Protein AF-A0A389LXG0-F1 (afdb_monomer)

Secondary structure (DSSP, 8-state):
-HHHHHHHHHSGGGHHHHHHHHHHHHHHHSTTTEEEEEGGGGT----HHHHHHHHHHHHHHHHHHHHHHHHHHHHHHHHHTSTTHHHHHHHHHHHHHHHH-SSSEEEEEHHHHHHHHHHHHHHHHTT--

Sequence (129 aa):
MYLFGLLLTITVVASPVGLGLMQLGKFLFWPFGNSMTSKDAVNIEQNPAWKVYSTIVMILYFPFGLIYLIVAIAQIIALCFTLVGIPIAMVLAKSLSTYLNPVNKICVSSDVVDEINRRKAQAYLEGNA

pLDDT: mean 78.62, std 8.65, range [54.56, 89.06]

Nearest PDB structures (foldseek):
  8tt3-assembly1_H  TM=5.950E-01  e=9.742E+00  Caldimonas thermodepolymerans

Solvent-accessible surface area (backbone atoms only — not comparable to full-atom values): 6978 Å² total; per-residue (Å²): 102,65,73,58,19,52,55,29,39,69,41,69,88,39,26,51,53,13,54,16,46,42,33,51,42,55,29,69,76,39,61,86,60,30,39,79,42,51,44,80,78,68,71,63,89,67,58,68,70,56,53,53,52,38,51,56,50,46,63,69,41,39,70,60,25,52,56,52,45,55,55,50,50,55,48,36,60,61,28,57,78,34,88,80,25,44,68,54,26,53,52,50,58,67,47,49,66,40,55,67,43,29,65,57,44,40,60,42,48,41,70,60,53,52,52,49,49,51,51,53,51,49,35,53,76,69,68,70,116

Structure (mmCIF, N/CA/C/O backbone):
data_AF-A0A389LXG0-F1
#
_entry.id   AF-A0A389LXG0-F1
#
loop_
_atom_site.group_PDB
_atom_site.id
_atom_site.type_symbol
_atom_site.label_atom_id
_atom_site.label_alt_id
_atom_site.label_comp_id
_atom_site.label_asym_id
_atom_site.label_entity_id
_atom_site.label_seq_id
_atom_site.pdbx_PDB_ins_code
_atom_site.Cartn_x
_atom_site.Cartn_y
_atom_site.Cartn_z
_atom_site.occupancy
_atom_site.B_iso_or_equiv
_atom_site.auth_seq_id
_atom_site.auth_comp_id
_atom_site.auth_asym_id
_atom_site.auth_atom_id
_atom_site.pdbx_PDB_model_num
ATOM 1 N N . MET A 1 1 ? -10.273 8.313 -7.521 1.00 55.88 1 MET A N 1
ATOM 2 C CA . MET A 1 1 ? -9.267 7.234 -7.672 1.00 55.88 1 MET A CA 1
ATOM 3 C C . MET A 1 1 ? -9.300 6.539 -9.033 1.00 55.88 1 MET A C 1
ATOM 5 O O . M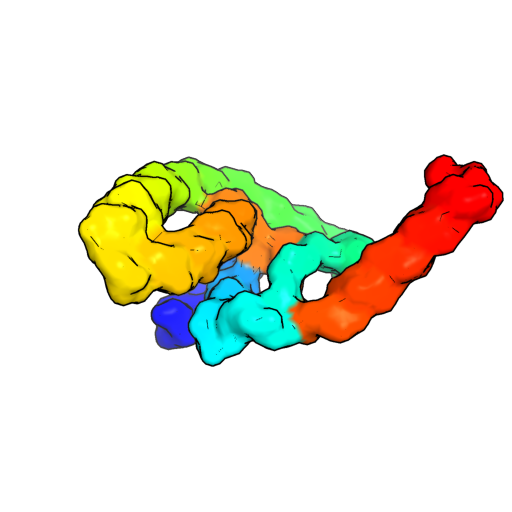ET A 1 1 ? -8.283 6.587 -9.703 1.00 55.88 1 MET A O 1
ATOM 9 N N . TYR A 1 2 ? -10.404 5.916 -9.474 1.00 54.56 2 TYR A N 1
ATOM 10 C CA . TYR A 1 2 ? -10.405 5.084 -10.698 1.00 54.56 2 TYR A CA 1
ATOM 11 C C . TYR A 1 2 ? -10.077 5.836 -11.999 1.00 54.56 2 TYR A C 1
ATOM 13 O O . TYR A 1 2 ? -9.249 5.358 -12.764 1.00 54.56 2 TYR A O 1
ATOM 21 N N . LEU A 1 3 ? -10.644 7.030 -12.221 1.00 60.75 3 LEU A N 1
ATOM 22 C CA . LEU A 1 3 ? -10.324 7.849 -13.403 1.00 60.75 3 LEU A CA 1
ATOM 23 C C . LEU A 1 3 ? -8.842 8.258 -13.447 1.00 60.75 3 LEU A C 1
ATOM 25 O O . LEU A 1 3 ? -8.217 8.232 -14.498 1.00 60.75 3 LEU A O 1
ATOM 29 N N . PHE A 1 4 ? -8.277 8.603 -12.287 1.00 60.22 4 PHE A N 1
ATOM 30 C CA . PHE A 1 4 ? -6.881 9.029 -12.157 1.00 60.22 4 PHE A CA 1
ATOM 31 C C . PHE A 1 4 ? -5.909 7.846 -12.293 1.00 60.22 4 PHE A C 1
ATOM 33 O O . PHE A 1 4 ? -4.864 7.974 -12.919 1.00 60.22 4 PHE A O 1
ATOM 40 N N . GLY A 1 5 ? -6.281 6.675 -11.760 1.00 58.88 5 GLY A N 1
ATOM 41 C CA . GLY A 1 5 ? -5.553 5.420 -11.957 1.00 58.88 5 GLY A CA 1
ATOM 42 C C . GLY A 1 5 ? -5.554 4.984 -13.421 1.00 58.88 5 GLY A C 1
ATOM 43 O O . GLY A 1 5 ? -4.496 4.674 -13.948 1.00 58.88 5 GLY A O 1
ATOM 44 N N . LEU A 1 6 ? -6.703 5.064 -14.103 1.00 62.81 6 LEU A N 1
ATOM 45 C CA . LEU A 1 6 ? -6.816 4.795 -15.539 1.00 62.81 6 LEU A CA 1
ATOM 46 C C . LEU A 1 6 ? -5.951 5.762 -16.365 1.00 62.81 6 LEU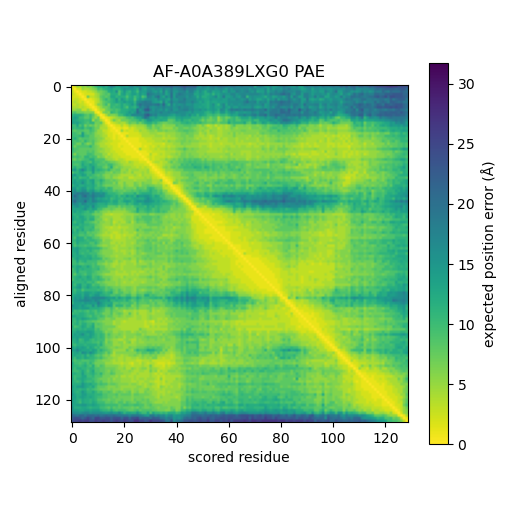 A C 1
ATOM 48 O O . LEU A 1 6 ? -5.229 5.332 -17.259 1.00 62.81 6 LEU A O 1
ATOM 52 N N . LEU A 1 7 ? -5.977 7.057 -16.036 1.00 62.72 7 LEU A N 1
ATOM 53 C CA . LEU A 1 7 ? -5.188 8.087 -16.718 1.00 62.72 7 LEU A CA 1
ATOM 54 C C . LEU A 1 7 ? -3.672 7.881 -16.533 1.00 62.72 7 LEU A C 1
ATOM 56 O O . LEU A 1 7 ? -2.910 8.026 -17.490 1.00 62.72 7 LEU A O 1
ATOM 60 N N . LEU A 1 8 ? -3.240 7.463 -15.337 1.00 59.78 8 LEU A N 1
ATOM 61 C CA . LEU A 1 8 ? -1.852 7.071 -15.059 1.00 59.78 8 LEU A CA 1
ATOM 62 C C . LEU A 1 8 ? -1.459 5.736 -15.705 1.00 59.78 8 LEU A C 1
ATOM 64 O O . LEU A 1 8 ? -0.300 5.553 -16.051 1.00 59.78 8 LEU A O 1
ATOM 68 N N . THR A 1 9 ? -2.393 4.802 -15.894 1.00 58.62 9 THR A N 1
ATOM 69 C CA . THR A 1 9 ? -2.137 3.563 -16.646 1.00 58.62 9 THR A CA 1
ATOM 70 C C . THR A 1 9 ? -2.012 3.825 -18.149 1.00 58.62 9 THR A C 1
ATOM 72 O O . THR A 1 9 ? -1.224 3.167 -18.819 1.00 58.62 9 THR A O 1
ATOM 75 N N . ILE A 1 10 ? -2.723 4.819 -18.686 1.00 59.25 10 ILE A N 1
ATOM 76 C CA . ILE A 1 10 ? -2.586 5.238 -20.091 1.00 59.25 10 ILE A CA 1
ATOM 77 C C . ILE A 1 10 ? -1.226 5.907 -20.340 1.00 59.25 10 ILE A C 1
ATOM 79 O O . ILE A 1 10 ? -0.626 5.725 -21.400 1.00 59.25 10 ILE A O 1
ATOM 83 N N . THR A 1 11 ? -0.689 6.638 -19.360 1.00 63.59 11 THR A N 1
ATOM 84 C CA . THR A 1 11 ? 0.706 7.088 -19.406 1.00 63.59 11 THR A CA 1
ATOM 85 C C . THR A 1 11 ? 1.601 5.899 -19.078 1.00 63.59 11 THR A C 1
ATOM 87 O O . THR A 1 11 ? 1.882 5.630 -17.918 1.00 63.59 11 THR A O 1
ATOM 90 N N . VAL A 1 12 ? 2.054 5.169 -20.105 1.00 65.12 12 VAL A N 1
ATOM 91 C CA . VAL A 1 12 ? 2.880 3.943 -20.000 1.00 65.12 12 VAL A CA 1
ATOM 92 C C . VAL A 1 12 ? 3.922 4.024 -18.874 1.00 65.12 12 VAL A C 1
ATOM 94 O O . VAL A 1 12 ? 4.049 3.080 -18.106 1.00 65.12 12 VAL A O 1
ATOM 97 N N . VAL A 1 13 ? 4.559 5.187 -18.690 1.00 66.31 13 VAL A N 1
ATOM 98 C CA . VAL A 1 13 ? 5.562 5.487 -17.651 1.00 66.31 13 VAL A CA 1
ATOM 99 C C . VAL A 1 13 ? 5.070 5.301 -16.199 1.00 66.31 13 VAL A C 1
ATOM 101 O O . VAL A 1 13 ? 5.854 4.892 -15.346 1.00 66.31 13 VAL A O 1
ATOM 104 N N . ALA A 1 14 ? 3.798 5.576 -15.898 1.00 66.25 14 ALA A N 1
ATOM 105 C CA . ALA A 1 14 ? 3.221 5.506 -14.550 1.00 66.25 14 ALA A CA 1
ATOM 106 C C . ALA A 1 14 ? 2.325 4.273 -14.322 1.00 66.25 14 ALA A C 1
ATOM 108 O O . ALA A 1 14 ? 1.757 4.103 -13.239 1.00 66.25 14 ALA A O 1
ATOM 109 N N . SER A 1 15 ? 2.254 3.369 -15.303 1.00 74.06 15 SER A N 1
ATOM 110 C CA . SER A 1 15 ? 1.466 2.132 -15.249 1.00 74.06 15 SER A CA 1
ATOM 111 C C . SER A 1 15 ? 1.606 1.309 -13.957 1.00 74.06 15 SER A C 1
ATOM 113 O O . SER A 1 15 ? 0.570 0.926 -13.405 1.00 74.06 15 SER A O 1
ATOM 115 N N . PRO A 1 16 ? 2.812 1.045 -13.405 1.00 76.88 16 PRO A N 1
ATOM 116 C CA . PRO A 1 16 ? 2.936 0.223 -12.199 1.00 76.88 16 PRO A CA 1
ATOM 117 C C . PRO A 1 16 ? 2.355 0.909 -10.953 1.00 76.88 16 PRO A C 1
ATOM 119 O O . PRO A 1 16 ? 1.784 0.236 -10.093 1.00 76.88 16 PRO A O 1
ATOM 122 N N . VAL A 1 17 ? 2.432 2.242 -10.875 1.00 77.62 17 VAL A N 1
ATOM 123 C CA . VAL A 1 17 ? 1.811 3.032 -9.799 1.00 77.62 17 VAL A CA 1
ATOM 124 C C . VAL A 1 17 ? 0.295 3.093 -9.992 1.00 77.62 17 VAL A C 1
ATOM 126 O O . VAL A 1 17 ? -0.449 2.894 -9.032 1.00 77.62 17 VAL A O 1
ATOM 129 N N . GLY A 1 18 ? -0.172 3.277 -11.231 1.00 76.44 18 GLY A N 1
ATOM 130 C CA . GLY A 1 18 ? -1.595 3.256 -11.581 1.00 76.44 18 GLY A CA 1
ATOM 131 C C . GLY A 1 18 ? -2.280 1.950 -11.171 1.00 76.44 18 GLY A C 1
ATOM 132 O O . GLY A 1 18 ? -3.303 1.981 -10.488 1.00 76.44 18 GLY A O 1
ATOM 133 N N . LEU A 1 19 ? -1.670 0.799 -11.474 1.00 78.06 19 LEU A N 1
ATOM 134 C CA . LEU A 1 19 ? -2.188 -0.517 -11.076 1.00 78.06 19 LEU A CA 1
ATOM 135 C C . LEU A 1 19 ? -2.267 -0.685 -9.549 1.00 78.06 19 LEU A C 1
ATOM 137 O O . LEU A 1 19 ? -3.248 -1.232 -9.040 1.00 78.06 19 LEU A O 1
ATOM 141 N N . GLY A 1 20 ? -1.274 -0.180 -8.813 1.00 79.50 20 GLY A N 1
ATOM 142 C CA . GLY A 1 20 ? -1.293 -0.156 -7.348 1.00 79.50 20 GLY A CA 1
ATOM 143 C C . GLY A 1 20 ? -2.435 0.696 -6.785 1.00 79.50 20 GLY A C 1
ATOM 144 O O . GLY A 1 20 ? -3.176 0.262 -5.902 1.00 79.50 20 GLY A O 1
ATOM 145 N N . LEU A 1 21 ? -2.650 1.885 -7.355 1.00 79.56 21 LEU A N 1
ATOM 146 C CA . LEU A 1 21 ? -3.748 2.780 -6.975 1.00 79.56 21 LEU A CA 1
ATOM 147 C C . LEU A 1 21 ? -5.130 2.205 -7.319 1.00 79.56 21 LEU A C 1
ATOM 149 O O . LEU A 1 21 ? -6.087 2.427 -6.577 1.00 79.56 21 LEU A O 1
ATOM 153 N N . MET A 1 22 ? -5.257 1.439 -8.405 1.00 80.19 22 MET A N 1
ATOM 154 C CA . MET A 1 22 ? -6.503 0.736 -8.736 1.00 80.19 22 MET A CA 1
ATOM 155 C C . MET A 1 22 ? -6.827 -0.347 -7.703 1.00 80.19 22 MET A C 1
ATOM 157 O O . MET A 1 22 ? -7.978 -0.485 -7.290 1.00 80.19 22 MET A O 1
ATOM 161 N N . GLN A 1 23 ? -5.822 -1.085 -7.229 1.00 82.00 23 GLN A N 1
ATOM 162 C CA . GLN A 1 23 ? -6.008 -2.077 -6.169 1.00 82.00 23 GLN A CA 1
ATOM 163 C C . GLN A 1 23 ? -6.353 -1.421 -4.834 1.00 82.00 23 GLN A C 1
ATOM 165 O O . GLN A 1 23 ? -7.223 -1.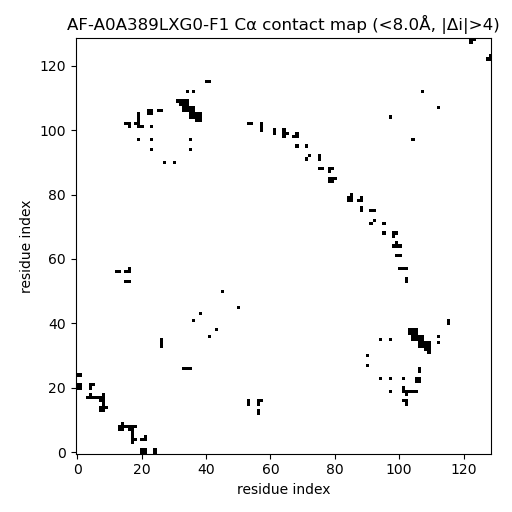917 -4.117 1.00 82.00 23 GLN A O 1
ATOM 170 N N . LEU A 1 24 ? -5.741 -0.275 -4.531 1.00 81.75 24 LEU A N 1
ATOM 171 C CA . LEU A 1 24 ? -6.140 0.556 -3.400 1.00 81.75 24 LEU A CA 1
ATOM 172 C C . LEU A 1 24 ? -7.598 1.019 -3.533 1.00 81.75 24 LEU A C 1
ATOM 174 O O . LEU A 1 24 ? -8.350 0.962 -2.565 1.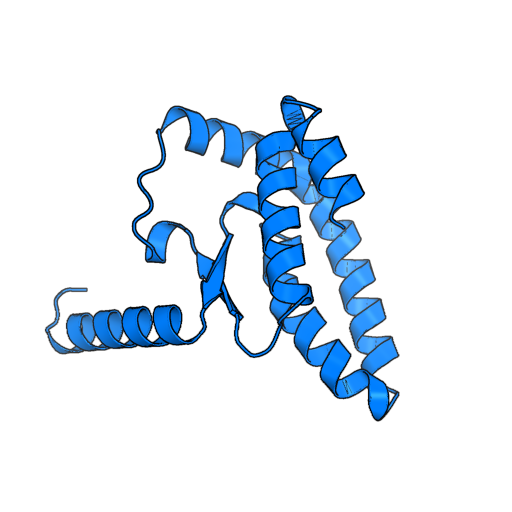00 81.75 24 LEU A O 1
ATOM 178 N N . GLY A 1 25 ? -8.029 1.392 -4.740 1.00 81.81 25 GLY A N 1
ATOM 179 C CA . GLY A 1 25 ? -9.429 1.687 -5.039 1.00 81.81 25 GLY A CA 1
ATOM 180 C C . GLY A 1 25 ? -10.357 0.512 -4.719 1.00 81.81 25 GLY A C 1
ATOM 181 O O . GLY A 1 25 ? -11.364 0.709 -4.046 1.00 81.81 25 GLY A O 1
ATOM 182 N N . LYS A 1 26 ? -10.001 -0.715 -5.126 1.00 81.94 26 LYS A N 1
ATOM 183 C CA . LYS A 1 26 ? -10.769 -1.933 -4.791 1.00 81.94 26 LYS A CA 1
ATOM 184 C C . LYS A 1 26 ? -10.862 -2.175 -3.283 1.00 81.94 26 LYS A C 1
ATOM 186 O O . LYS A 1 26 ? -11.918 -2.568 -2.801 1.00 81.94 26 LYS A O 1
ATOM 191 N N . PHE A 1 27 ? -9.779 -1.927 -2.547 1.00 84.50 27 PHE A N 1
ATOM 192 C CA . PHE A 1 27 ? -9.795 -1.999 -1.085 1.00 84.50 27 PHE A CA 1
ATOM 193 C C . PHE A 1 27 ? -10.745 -0.952 -0.489 1.00 84.50 27 PHE A C 1
ATOM 195 O O . PHE A 1 27 ? -11.548 -1.279 0.374 1.00 84.50 27 PHE A O 1
ATOM 202 N N . LEU A 1 28 ? -10.724 0.284 -0.994 1.00 82.56 28 LEU A N 1
ATOM 203 C CA . LEU A 1 28 ? -11.578 1.358 -0.485 1.00 82.56 28 LEU A CA 1
ATOM 204 C C . LEU A 1 28 ? -13.073 1.139 -0.781 1.00 82.56 28 LEU A C 1
A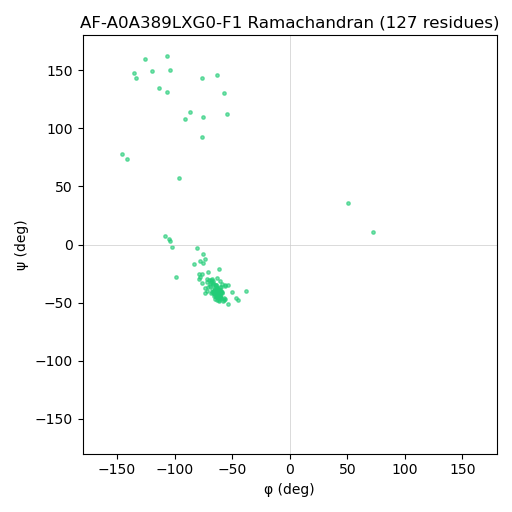TOM 206 O O . LEU A 1 28 ? -13.911 1.553 0.014 1.00 82.56 28 LEU A O 1
ATOM 210 N N . PHE A 1 29 ? -13.410 0.467 -1.889 1.00 83.19 29 PHE A N 1
ATOM 211 C CA . PHE A 1 29 ? -14.788 0.067 -2.206 1.00 83.19 29 PHE A CA 1
ATOM 212 C C . PHE A 1 29 ? -15.344 -0.984 -1.243 1.00 83.19 29 PHE A C 1
ATOM 214 O O . PHE A 1 29 ? -16.549 -1.013 -1.008 1.00 83.19 29 PHE A O 1
ATOM 221 N N . TRP A 1 30 ? -14.486 -1.851 -0.703 1.00 85.12 30 TRP A N 1
ATOM 222 C CA . TRP A 1 30 ? -14.898 -2.901 0.221 1.00 85.12 30 TRP A CA 1
ATOM 223 C C . TRP A 1 30 ? -13.808 -3.162 1.274 1.00 85.12 30 TRP A C 1
ATOM 225 O O . TRP A 1 30 ? -13.055 -4.135 1.169 1.00 85.12 30 TRP A O 1
ATOM 235 N N . PRO A 1 31 ? -13.697 -2.295 2.296 1.00 78.94 31 PRO A N 1
ATOM 236 C CA . PRO A 1 31 ? -12.541 -2.274 3.194 1.00 78.94 31 PRO A CA 1
ATOM 237 C C . PRO A 1 31 ? -12.547 -3.371 4.265 1.00 78.94 31 PRO A C 1
ATOM 239 O O . PRO A 1 31 ? -11.524 -3.605 4.907 1.00 78.94 31 PRO A O 1
ATOM 242 N N . PHE A 1 32 ? -13.689 -4.032 4.481 1.00 78.62 32 PHE A N 1
ATOM 243 C CA . PHE A 1 32 ? -13.848 -5.046 5.529 1.00 78.62 32 PHE A CA 1
ATOM 244 C C . PHE A 1 32 ? -13.710 -6.487 5.027 1.00 78.62 32 PHE A C 1
ATOM 246 O O . PHE A 1 32 ? -13.287 -7.340 5.792 1.00 78.62 32 PHE A O 1
ATOM 253 N N . GLY A 1 33 ? -14.020 -6.761 3.757 1.00 79.19 33 GLY A N 1
ATOM 254 C CA . GLY A 1 33 ? -13.847 -8.097 3.155 1.00 79.19 33 GLY A CA 1
ATOM 255 C C . GLY A 1 33 ? -12.616 -8.240 2.259 1.00 79.19 33 GLY A C 1
ATOM 256 O O . GLY A 1 33 ? -12.371 -9.317 1.723 1.00 79.19 33 GLY A O 1
ATOM 257 N N . ASN A 1 34 ? -11.845 -7.166 2.074 1.00 82.69 34 ASN A N 1
ATOM 258 C CA . ASN A 1 34 ? -10.577 -7.207 1.355 1.00 82.69 34 ASN A CA 1
ATOM 259 C C . ASN A 1 34 ? -9.432 -6.765 2.260 1.00 82.69 34 ASN A C 1
ATOM 261 O O . ASN A 1 34 ? -9.594 -5.904 3.121 1.00 82.69 34 ASN A O 1
ATOM 265 N N . SER A 1 35 ? -8.250 -7.318 2.018 1.00 80.75 35 SER A N 1
ATOM 266 C CA . SER A 1 35 ? -7.021 -6.981 2.720 1.00 80.75 35 SER A CA 1
ATOM 267 C C . SER A 1 35 ? -5.870 -6.811 1.729 1.00 80.75 35 SER A C 1
ATOM 269 O O . SER A 1 35 ? -5.822 -7.439 0.668 1.00 80.75 35 SER A O 1
ATOM 271 N N . MET A 1 36 ? -4.945 -5.912 2.061 1.00 79.31 36 MET A N 1
ATOM 272 C CA . MET A 1 36 ? -3.770 -5.625 1.244 1.00 79.31 36 MET A CA 1
ATOM 273 C C . MET A 1 36 ? -2.608 -6.522 1.655 1.00 79.31 36 MET A C 1
ATOM 275 O O . MET A 1 36 ? -1.985 -6.314 2.696 1.00 79.31 36 MET A O 1
ATOM 279 N N . THR A 1 37 ? -2.273 -7.491 0.808 1.00 77.00 37 THR A N 1
ATOM 280 C CA . THR A 1 37 ? -1.134 -8.393 1.010 1.00 77.00 37 THR A CA 1
ATOM 281 C C . THR A 1 37 ? 0.018 -8.060 0.062 1.00 77.00 37 THR A C 1
ATOM 283 O O . THR A 1 37 ? -0.146 -7.332 -0.917 1.00 77.00 37 THR A O 1
ATOM 286 N N . SER A 1 38 ? 1.221 -8.543 0.367 1.00 76.19 38 SER A N 1
ATOM 287 C CA . SER A 1 38 ? 2.379 -8.389 -0.522 1.00 76.19 38 SER A CA 1
ATOM 288 C C . SER A 1 38 ? 2.280 -9.361 -1.698 1.00 76.19 38 SER A C 1
ATOM 290 O O . SER A 1 38 ? 1.865 -10.504 -1.517 1.00 76.19 38 SER A O 1
ATOM 292 N N . LYS A 1 39 ? 2.705 -8.935 -2.892 1.00 73.56 39 LYS A N 1
ATOM 293 C CA . LYS A 1 39 ? 2.688 -9.776 -4.107 1.00 73.56 39 LYS A CA 1
ATOM 294 C C . LYS A 1 39 ? 3.463 -11.085 -3.944 1.00 73.56 39 LYS A C 1
ATOM 296 O O . LYS A 1 39 ? 2.997 -12.121 -4.409 1.00 73.56 39 LYS A O 1
ATOM 301 N N . ASP A 1 40 ? 4.566 -11.049 -3.199 1.00 68.25 40 ASP A N 1
ATOM 302 C CA . ASP A 1 40 ? 5.380 -12.232 -2.896 1.00 68.25 40 ASP A CA 1
ATOM 303 C C . ASP A 1 40 ? 4.616 -13.284 -2.075 1.00 68.25 40 ASP A C 1
ATOM 305 O O . ASP A 1 40 ? 4.854 -14.478 -2.210 1.00 68.25 40 ASP A O 1
ATOM 309 N N . ALA A 1 41 ? 3.646 -12.865 -1.253 1.00 61.84 41 ALA A N 1
ATOM 310 C CA . ALA A 1 41 ? 2.852 -13.783 -0.436 1.00 61.84 41 ALA A CA 1
ATOM 311 C C . ALA A 1 41 ? 1.798 -14.558 -1.246 1.00 61.84 41 ALA A C 1
ATOM 313 O O . ALA A 1 41 ? 1.267 -15.546 -0.749 1.00 61.84 41 ALA A O 1
ATOM 314 N N . VAL A 1 42 ? 1.489 -14.109 -2.467 1.00 62.09 42 VAL A N 1
ATOM 315 C CA . VAL A 1 42 ? 0.453 -14.694 -3.338 1.00 62.09 42 VAL A CA 1
ATOM 316 C C . VAL A 1 42 ? 1.071 -15.439 -4.526 1.00 62.09 42 VAL A C 1
ATOM 318 O O . VAL A 1 42 ? 0.350 -15.908 -5.396 1.00 62.09 42 VAL A O 1
ATOM 321 N N . ASN A 1 43 ? 2.401 -15.602 -4.546 1.00 62.69 43 ASN A N 1
ATOM 322 C CA . ASN A 1 43 ? 3.123 -16.380 -5.561 1.00 62.69 43 ASN A 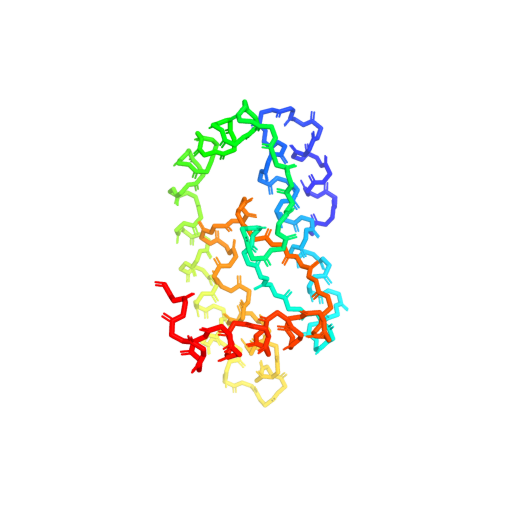CA 1
ATOM 323 C C . ASN A 1 43 ? 2.743 -15.991 -7.006 1.00 62.69 43 ASN A C 1
ATOM 325 O O . ASN A 1 43 ? 2.635 -16.830 -7.895 1.00 62.69 43 ASN A O 1
ATOM 329 N N . ILE A 1 44 ? 2.484 -14.700 -7.240 1.00 66.19 44 ILE A N 1
ATOM 330 C CA . ILE A 1 44 ? 2.203 -14.215 -8.590 1.00 66.19 44 ILE A CA 1
ATOM 331 C C . ILE A 1 44 ? 3.535 -14.161 -9.332 1.00 66.19 44 ILE A C 1
ATOM 333 O O . ILE A 1 44 ? 4.368 -13.304 -9.028 1.00 66.19 44 ILE A O 1
ATOM 337 N N . GLU A 1 45 ? 3.725 -15.058 -10.302 1.00 61.38 45 GLU A N 1
ATOM 338 C CA . GLU A 1 45 ? 4.858 -15.018 -11.226 1.00 61.38 45 GLU A CA 1
ATOM 339 C C . GLU A 1 45 ? 4.913 -13.648 -11.905 1.00 61.38 45 GLU A C 1
ATOM 341 O O . GLU A 1 45 ? 4.039 -13.258 -12.683 1.00 61.38 45 GLU A O 1
ATOM 346 N N . GLN A 1 46 ? 5.948 -12.881 -11.575 1.00 64.38 46 GLN A N 1
ATOM 347 C CA . GLN A 1 46 ? 6.240 -11.625 -12.240 1.00 64.38 46 GLN A CA 1
ATOM 348 C C . GLN A 1 46 ? 7.443 -11.807 -13.139 1.00 64.38 46 GLN A C 1
ATOM 350 O O . GLN A 1 46 ? 8.492 -12.278 -12.702 1.00 64.38 46 GLN A O 1
ATOM 355 N N . ASN A 1 47 ? 7.311 -11.350 -14.382 1.00 78.44 47 ASN A N 1
ATOM 356 C CA . ASN A 1 47 ? 8.450 -11.259 -15.277 1.00 78.44 47 ASN A CA 1
ATOM 357 C C . ASN A 1 47 ? 9.534 -10.366 -14.627 1.00 78.44 47 ASN A C 1
ATOM 359 O O . ASN A 1 47 ? 9.212 -9.257 -14.177 1.00 78.44 47 ASN A O 1
ATOM 363 N N . PRO A 1 48 ? 10.807 -10.800 -14.575 1.00 77.56 48 PRO A N 1
ATOM 364 C CA . PRO A 1 48 ? 11.894 -10.025 -13.976 1.00 77.56 48 PRO A CA 1
ATOM 365 C C . PRO A 1 48 ? 12.014 -8.607 -14.554 1.00 77.56 48 PRO A C 1
ATOM 367 O O . PRO A 1 48 ? 12.269 -7.665 -13.803 1.00 77.56 48 PRO A O 1
ATOM 370 N N . ALA A 1 49 ? 11.739 -8.421 -15.851 1.00 80.31 49 ALA A N 1
ATOM 371 C CA . ALA A 1 49 ? 11.747 -7.101 -16.485 1.00 80.31 49 ALA A CA 1
ATOM 372 C C . ALA A 1 49 ? 10.681 -6.163 -15.891 1.00 80.31 49 ALA A C 1
ATOM 374 O O . ALA A 1 49 ? 10.946 -4.989 -15.628 1.00 80.31 49 ALA A O 1
ATOM 375 N N . TRP A 1 50 ? 9.489 -6.695 -15.606 1.00 78.75 50 TRP A N 1
ATOM 376 C CA . TRP A 1 50 ? 8.402 -5.937 -14.987 1.00 78.75 50 TRP A CA 1
ATOM 377 C C . TRP A 1 50 ? 8.712 -5.571 -13.534 1.00 78.75 50 TRP A C 1
ATOM 379 O O . TRP A 1 50 ? 8.368 -4.474 -13.092 1.00 78.75 50 TRP A O 1
ATOM 389 N N . LYS A 1 51 ? 9.395 -6.459 -12.798 1.00 79.25 51 LYS A N 1
ATOM 390 C CA . LYS A 1 51 ? 9.818 -6.216 -11.411 1.00 79.25 51 LYS A CA 1
ATOM 391 C C . LYS A 1 51 ? 10.836 -5.078 -11.331 1.00 79.25 51 LYS A C 1
ATOM 393 O O . LYS A 1 51 ? 10.666 -4.169 -10.523 1.00 79.25 51 LYS A O 1
ATOM 398 N N . VAL A 1 52 ? 11.852 -5.081 -12.196 1.00 82.19 52 VAL A N 1
ATOM 399 C CA . VAL A 1 52 ? 12.860 -4.006 -12.254 1.00 82.19 52 VAL A CA 1
ATOM 400 C C . VAL A 1 52 ? 12.214 -2.677 -12.637 1.00 82.19 52 VAL A C 1
ATOM 402 O O . VAL A 1 52 ? 12.407 -1.677 -11.946 1.00 82.19 52 VAL A O 1
ATOM 405 N N . TYR A 1 53 ? 11.380 -2.678 -13.678 1.00 81.81 53 TYR A N 1
ATOM 406 C CA . TYR A 1 53 ? 10.644 -1.494 -14.114 1.00 81.81 53 TYR A CA 1
ATOM 407 C C . TYR A 1 53 ? 9.765 -0.908 -12.995 1.00 81.81 53 TYR A C 1
ATOM 409 O O . TYR A 1 53 ? 9.828 0.282 -12.690 1.00 81.81 53 TYR A O 1
ATOM 417 N N . SER A 1 54 ? 9.009 -1.769 -12.316 1.00 80.06 54 SER A N 1
ATOM 418 C CA . SER A 1 54 ? 8.163 -1.423 -11.172 1.00 80.06 54 SER A CA 1
ATOM 419 C C . SER A 1 54 ? 8.955 -0.795 -10.016 1.00 80.06 54 SER A C 1
ATOM 421 O O . SER A 1 54 ? 8.517 0.202 -9.441 1.00 80.06 54 SER A O 1
ATOM 423 N N . THR A 1 55 ? 10.138 -1.329 -9.701 1.00 82.12 55 THR A N 1
ATOM 424 C CA . THR A 1 55 ? 11.019 -0.792 -8.653 1.00 82.12 55 THR A CA 1
ATOM 425 C C . THR A 1 55 ? 11.571 0.588 -9.009 1.00 82.12 55 THR A C 1
ATOM 427 O O . THR A 1 55 ? 11.591 1.472 -8.155 1.00 82.12 55 THR A O 1
ATOM 430 N N . ILE A 1 56 ? 11.968 0.810 -10.265 1.00 84.62 56 ILE A N 1
ATOM 431 C CA . ILE A 1 56 ? 12.481 2.113 -10.720 1.00 84.62 56 ILE A CA 1
ATOM 432 C C . ILE A 1 56 ? 11.403 3.193 -10.569 1.00 84.62 56 ILE A C 1
ATOM 434 O O . ILE A 1 56 ? 11.657 4.251 -9.992 1.00 84.62 56 ILE A O 1
ATOM 438 N N . VAL A 1 57 ? 10.179 2.912 -11.026 1.00 83.06 57 VAL A N 1
ATOM 439 C CA . VAL A 1 57 ? 9.065 3.864 -10.904 1.00 83.06 57 VAL A CA 1
ATOM 440 C C . VAL A 1 57 ? 8.680 4.080 -9.434 1.00 83.06 57 VAL A C 1
ATOM 442 O O . VAL A 1 57 ? 8.347 5.198 -9.048 1.00 83.06 57 VAL A O 1
ATOM 445 N N . MET A 1 58 ? 8.773 3.051 -8.583 1.00 84.19 58 MET A N 1
ATOM 446 C CA . MET A 1 58 ? 8.542 3.190 -7.141 1.00 84.19 58 MET A CA 1
ATOM 447 C C . MET A 1 58 ? 9.544 4.147 -6.483 1.00 84.19 58 MET A C 1
ATOM 449 O O . MET A 1 58 ? 9.132 5.003 -5.703 1.00 84.19 58 MET A O 1
ATOM 453 N N . ILE A 1 59 ? 10.837 4.025 -6.798 1.00 85.06 59 ILE A N 1
ATOM 454 C CA . ILE A 1 59 ? 11.878 4.924 -6.272 1.00 85.06 59 ILE A CA 1
ATOM 455 C C . ILE A 1 59 ? 11.598 6.366 -6.702 1.00 85.06 59 ILE A C 1
ATOM 457 O O . ILE A 1 59 ? 11.673 7.278 -5.882 1.00 85.06 59 ILE A O 1
ATOM 461 N N . LEU A 1 60 ? 11.202 6.565 -7.961 1.00 84.50 60 LEU A N 1
ATOM 462 C CA . LEU A 1 60 ? 10.830 7.881 -8.477 1.00 84.50 60 LEU A CA 1
ATOM 463 C C . LEU A 1 60 ? 9.585 8.460 -7.775 1.00 84.50 60 LEU A C 1
ATOM 465 O O . LEU A 1 60 ? 9.499 9.667 -7.561 1.00 84.50 60 LEU A O 1
ATOM 469 N N . TYR A 1 61 ? 8.628 7.608 -7.398 1.00 82.25 61 TYR A N 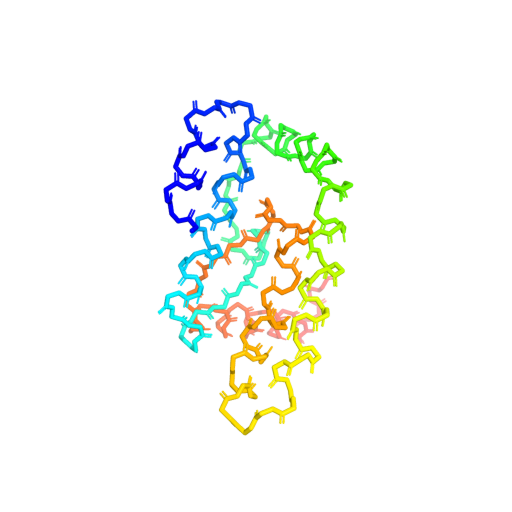1
ATOM 470 C CA . TYR A 1 61 ? 7.394 8.003 -6.712 1.00 82.25 61 TYR A CA 1
ATOM 471 C C . TYR A 1 61 ? 7.577 8.267 -5.209 1.00 82.25 61 TYR A C 1
ATOM 473 O O . TYR A 1 61 ? 6.817 9.043 -4.633 1.00 82.25 61 TYR A O 1
ATOM 481 N N . PHE A 1 62 ? 8.580 7.662 -4.569 1.00 85.25 62 PHE A N 1
ATOM 482 C CA . PHE A 1 62 ? 8.835 7.765 -3.128 1.00 85.25 62 PHE A CA 1
ATOM 483 C C . PHE A 1 62 ? 8.744 9.193 -2.538 1.00 85.25 62 PHE A C 1
ATOM 485 O O . PHE A 1 62 ? 8.029 9.356 -1.544 1.00 85.25 62 PHE A O 1
ATOM 492 N N . PRO A 1 63 ? 9.360 10.247 -3.122 1.00 84.94 63 PRO A N 1
ATOM 493 C CA . PRO A 1 63 ? 9.232 11.609 -2.590 1.00 84.94 63 PRO A CA 1
ATOM 494 C C . PRO A 1 63 ? 7.790 12.141 -2.621 1.00 84.94 63 PRO A C 1
ATOM 496 O O . PRO A 1 63 ? 7.351 12.793 -1.675 1.00 84.94 63 PRO A O 1
ATOM 499 N N . PHE A 1 64 ? 7.022 11.824 -3.665 1.00 83.56 64 PHE A N 1
ATOM 500 C CA . PHE A 1 64 ? 5.613 12.214 -3.769 1.00 83.56 64 PHE A CA 1
ATOM 501 C C . PHE A 1 64 ? 4.731 11.422 -2.797 1.00 83.56 64 PHE A C 1
ATOM 503 O O . PHE A 1 64 ? 3.849 11.994 -2.153 1.00 83.56 64 PHE A O 1
ATOM 510 N N . GLY A 1 65 ? 4.995 10.120 -2.646 1.00 82.38 65 GLY A N 1
ATOM 511 C CA . GLY A 1 65 ? 4.305 9.253 -1.690 1.00 82.38 65 GLY A CA 1
ATOM 512 C C . GLY A 1 65 ? 4.490 9.706 -0.240 1.00 82.38 65 GLY A C 1
ATOM 513 O O . GLY A 1 65 ? 3.539 9.659 0.538 1.00 82.38 65 GLY A O 1
ATOM 514 N N . LEU A 1 66 ? 5.674 10.218 0.117 1.00 84.50 66 LEU A N 1
ATOM 515 C CA . LEU A 1 66 ? 5.958 10.730 1.460 1.00 84.50 66 LEU A CA 1
ATOM 516 C C . LEU A 1 66 ? 5.138 11.984 1.795 1.00 84.50 66 LEU A C 1
ATOM 518 O O . LEU A 1 66 ? 4.579 12.087 2.885 1.00 84.50 66 LEU A O 1
ATOM 522 N N . ILE A 1 67 ? 5.015 12.917 0.849 1.00 85.00 67 ILE A N 1
ATOM 523 C CA . ILE A 1 67 ? 4.180 14.115 1.025 1.00 85.00 67 ILE A CA 1
ATOM 524 C C . ILE A 1 67 ? 2.713 13.704 1.206 1.00 85.00 67 ILE A C 1
ATOM 526 O O . ILE A 1 67 ? 2.036 14.175 2.120 1.00 85.00 67 ILE A O 1
ATOM 530 N N . TYR A 1 68 ? 2.232 12.777 0.374 1.00 83.88 68 TYR A N 1
ATOM 531 C CA . TYR A 1 68 ? 0.856 12.288 0.445 1.00 83.88 68 TYR A CA 1
ATOM 532 C C . TYR A 1 68 ? 0.567 11.548 1.760 1.00 83.88 68 TYR A C 1
ATOM 534 O O . TYR A 1 68 ? -0.510 11.706 2.335 1.00 83.88 68 TYR A O 1
ATOM 542 N N . LEU A 1 69 ? 1.544 10.793 2.275 1.00 86.19 69 LEU A N 1
ATOM 543 C CA . LEU A 1 69 ? 1.473 10.135 3.579 1.00 86.19 69 LEU A CA 1
ATOM 544 C C . LEU A 1 69 ? 1.244 11.148 4.706 1.00 86.19 69 LEU A C 1
ATOM 546 O O . LEU A 1 69 ? 0.366 10.940 5.539 1.00 86.19 69 LEU A O 1
ATOM 550 N N . ILE A 1 70 ? 2.016 12.236 4.735 1.00 87.25 70 ILE A N 1
ATOM 551 C CA . ILE A 1 70 ? 1.912 13.260 5.785 1.00 87.25 70 ILE A CA 1
ATOM 552 C C . ILE A 1 70 ? 0.511 13.887 5.778 1.00 87.25 70 ILE A C 1
ATOM 554 O O . ILE A 1 70 ? -0.122 14.008 6.828 1.00 87.25 70 ILE A O 1
ATOM 558 N N . VAL A 1 71 ? -0.012 14.209 4.591 1.00 87.31 71 VAL A N 1
ATOM 559 C CA . VAL A 1 71 ? -1.382 14.725 4.432 1.00 87.31 71 VAL A CA 1
ATOM 560 C C . VAL A 1 71 ? -2.422 13.701 4.898 1.00 87.31 71 VAL A C 1
ATOM 562 O O . VAL A 1 71 ? -3.369 14.060 5.598 1.00 87.31 71 VAL A O 1
ATOM 565 N N . ALA A 1 72 ? -2.245 12.422 4.560 1.00 85.50 72 ALA A N 1
ATOM 566 C CA . ALA A 1 72 ? -3.150 11.355 4.978 1.00 85.50 72 ALA A CA 1
ATOM 567 C C . ALA A 1 72 ? -3.148 11.148 6.503 1.00 85.50 72 ALA A C 1
ATOM 569 O O . ALA A 1 72 ? -4.209 10.949 7.089 1.00 85.50 72 ALA A O 1
ATOM 570 N N . ILE A 1 73 ? -1.991 11.250 7.163 1.00 87.12 73 ILE A N 1
ATOM 571 C CA . ILE A 1 73 ? -1.888 11.183 8.629 1.00 87.12 73 ILE A CA 1
ATOM 572 C C . ILE A 1 73 ? -2.631 12.357 9.273 1.00 87.12 73 ILE A C 1
ATOM 574 O O . ILE A 1 73 ? -3.414 12.147 10.198 1.00 87.12 7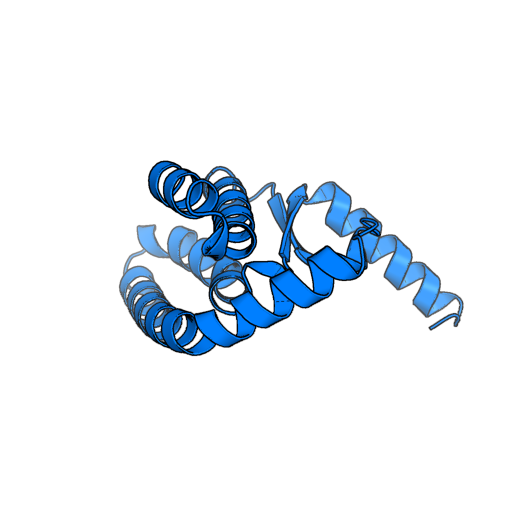3 ILE A O 1
ATOM 578 N N . ALA A 1 74 ? -2.449 13.577 8.760 1.00 89.06 74 ALA A N 1
ATOM 579 C CA . ALA A 1 74 ? -3.178 14.746 9.249 1.00 89.06 74 ALA A CA 1
ATOM 580 C C . ALA A 1 74 ? -4.704 14.570 9.105 1.00 89.06 74 ALA A C 1
ATOM 582 O O . ALA A 1 74 ? -5.455 14.884 10.027 1.00 89.06 74 ALA A O 1
ATOM 583 N N . GLN A 1 75 ? -5.160 13.995 7.987 1.00 86.44 75 GLN A N 1
ATOM 584 C CA . GLN A 1 75 ? -6.566 13.641 7.759 1.00 86.44 75 GLN A CA 1
ATOM 585 C C . GLN A 1 75 ? -7.080 12.578 8.739 1.00 86.44 75 GLN A C 1
ATOM 587 O O . GLN A 1 75 ? -8.173 12.730 9.278 1.00 86.44 75 GLN A O 1
ATOM 592 N N . ILE A 1 76 ? -6.302 11.526 9.016 1.00 87.12 76 ILE A N 1
ATOM 593 C CA . ILE A 1 76 ? -6.668 10.492 9.999 1.00 87.12 76 ILE A CA 1
ATOM 594 C C . ILE A 1 76 ? -6.857 11.119 11.382 1.00 87.12 76 ILE A C 1
ATOM 596 O O . ILE A 1 76 ? -7.867 10.863 12.032 1.00 87.12 76 ILE A O 1
ATOM 600 N N . ILE A 1 77 ? -5.925 11.978 11.806 1.00 87.75 77 ILE A N 1
ATOM 601 C CA . ILE A 1 77 ? -6.011 12.682 13.091 1.00 87.75 77 ILE A CA 1
ATOM 602 C C . ILE A 1 77 ? -7.273 13.550 13.141 1.00 87.75 77 ILE A C 1
ATOM 604 O O . ILE A 1 77 ? -8.005 13.493 14.124 1.00 87.75 77 ILE A O 1
ATOM 608 N N . ALA A 1 78 ? -7.574 14.297 12.074 1.00 86.38 78 ALA A N 1
ATOM 609 C CA . ALA A 1 78 ? -8.783 15.115 11.991 1.00 86.38 78 ALA A CA 1
ATOM 610 C C . ALA A 1 78 ? -10.073 14.275 12.078 1.00 86.38 78 ALA A C 1
ATOM 612 O O . ALA A 1 78 ? -11.008 14.643 12.788 1.00 86.38 78 ALA A O 1
ATOM 613 N N . LEU A 1 79 ? -10.119 13.124 11.400 1.00 85.94 79 LEU A N 1
ATOM 614 C CA . LEU A 1 79 ? -11.283 12.233 11.391 1.00 85.94 79 LEU A CA 1
ATOM 615 C C . LEU A 1 79 ? -11.505 11.533 12.738 1.00 85.94 79 LEU A C 1
ATOM 617 O O . LEU A 1 79 ? -12.657 11.309 13.117 1.00 85.94 79 LEU A O 1
ATOM 621 N N . CYS A 1 80 ? -10.437 11.259 13.492 1.00 85.56 80 CYS A N 1
ATOM 622 C CA . CYS A 1 80 ? -10.517 10.669 14.831 1.00 85.56 80 CYS A CA 1
ATOM 623 C C . CYS A 1 80 ? -11.285 11.533 15.848 1.00 85.56 80 CYS A C 1
ATOM 625 O O . CYS A 1 80 ? -11.787 10.990 16.828 1.00 85.56 80 CYS A O 1
ATOM 627 N N . PHE A 1 81 ? -11.433 12.844 15.625 1.00 86.19 81 PHE A N 1
ATOM 628 C CA . PHE A 1 81 ? -12.214 13.720 16.512 1.00 86.19 81 PHE A CA 1
ATOM 629 C C . PHE A 1 81 ? -13.734 13.570 16.362 1.00 86.19 81 PHE A C 1
ATOM 631 O O . PHE A 1 81 ? -14.491 14.128 17.154 1.00 86.19 81 PHE A O 1
ATOM 638 N N . THR A 1 82 ? -14.206 12.817 15.368 1.00 87.31 82 THR A N 1
ATOM 639 C CA . THR A 1 82 ? -15.638 12.621 15.118 1.00 87.31 82 THR A CA 1
ATOM 640 C C . THR A 1 82 ? -16.030 11.166 15.368 1.00 87.31 82 THR A C 1
ATOM 642 O O . THR A 1 82 ? -15.367 10.256 14.874 1.00 87.31 82 THR A O 1
ATOM 645 N N . LEU A 1 83 ? -17.140 10.918 16.080 1.00 82.44 83 LEU A N 1
ATOM 646 C CA . LEU A 1 83 ? -17.659 9.554 16.309 1.00 82.44 83 LEU A CA 1
ATOM 647 C C . LEU A 1 83 ? -17.905 8.797 14.990 1.00 82.44 83 LEU A C 1
ATOM 649 O O . LEU A 1 83 ? -17.656 7.599 14.900 1.00 82.44 83 LEU A O 1
ATOM 653 N N . VAL A 1 84 ? -18.339 9.514 13.950 1.00 83.12 84 VAL A N 1
ATOM 654 C CA . VAL A 1 84 ? -18.569 8.971 12.599 1.00 83.12 84 VAL A CA 1
ATOM 655 C C . VAL A 1 84 ? -17.258 8.740 11.832 1.00 83.12 84 VAL A C 1
ATOM 657 O O . VAL A 1 84 ? -17.198 7.885 10.951 1.00 83.12 84 VAL A O 1
ATOM 660 N N . GLY A 1 85 ? -16.189 9.467 12.160 1.00 81.81 85 GLY A N 1
ATOM 661 C CA . GLY A 1 85 ? -14.902 9.387 11.469 1.00 81.81 85 GLY A CA 1
ATOM 662 C C . GLY A 1 85 ? -13.997 8.254 11.945 1.00 81.81 85 GLY A C 1
ATOM 663 O O . GLY A 1 85 ? -13.111 7.861 11.195 1.00 81.81 85 GLY A O 1
ATOM 664 N N . ILE A 1 86 ? -14.241 7.662 13.118 1.00 85.44 86 ILE A N 1
ATOM 665 C CA . ILE A 1 86 ? -13.486 6.505 13.641 1.00 85.44 86 ILE A CA 1
ATOM 666 C C . ILE A 1 86 ? -13.429 5.321 12.648 1.00 85.44 86 ILE A C 1
ATOM 668 O O . ILE A 1 86 ? -12.324 4.849 12.359 1.00 85.44 86 ILE A O 1
ATOM 672 N N . PRO A 1 87 ? -14.549 4.825 12.073 1.00 83.94 87 PRO A N 1
ATOM 673 C CA . PRO A 1 87 ? -14.485 3.734 11.098 1.00 83.94 87 PRO A CA 1
ATOM 674 C C . PRO A 1 87 ? -13.711 4.130 9.833 1.00 83.94 87 PRO A C 1
ATOM 676 O O . PRO A 1 87 ? -12.943 3.328 9.306 1.00 83.94 87 PRO A O 1
ATOM 679 N N . ILE A 1 88 ? -13.850 5.376 9.372 1.00 83.31 88 ILE A N 1
ATOM 680 C CA . ILE A 1 88 ? -13.148 5.887 8.184 1.00 83.31 88 ILE A CA 1
ATOM 681 C C . ILE A 1 88 ? -11.641 6.000 8.458 1.00 83.31 88 ILE A C 1
ATOM 683 O O . ILE A 1 88 ? -10.824 5.599 7.627 1.00 83.31 88 ILE A O 1
ATOM 687 N N . ALA A 1 89 ? -11.264 6.480 9.643 1.00 84.44 89 ALA A N 1
ATOM 688 C CA . ALA A 1 89 ? -9.885 6.580 10.098 1.00 84.44 89 ALA A CA 1
ATOM 689 C C . ALA A 1 89 ? -9.203 5.205 10.134 1.00 84.44 89 ALA A C 1
ATOM 691 O O . ALA A 1 89 ? -8.063 5.079 9.691 1.00 84.44 89 ALA A O 1
ATOM 692 N N . MET A 1 90 ? -9.911 4.155 10.568 1.00 84.06 90 MET A N 1
ATOM 693 C CA . MET A 1 90 ? -9.391 2.783 10.553 1.00 84.06 90 MET A CA 1
ATOM 694 C C . MET A 1 90 ? -9.086 2.293 9.130 1.00 84.06 90 MET A C 1
ATOM 696 O O . MET A 1 90 ? -8.044 1.678 8.895 1.00 84.06 90 MET A O 1
ATOM 700 N N . VAL A 1 91 ? -9.961 2.581 8.163 1.00 84.69 91 VAL A N 1
ATOM 701 C CA . VAL A 1 91 ? -9.746 2.213 6.754 1.00 84.69 91 VAL A CA 1
ATOM 702 C C . VAL A 1 91 ? -8.554 2.970 6.165 1.00 84.69 91 VAL A C 1
ATOM 704 O O . VAL A 1 91 ? -7.694 2.364 5.519 1.00 84.69 91 VAL A O 1
ATOM 707 N N . LEU A 1 92 ? -8.455 4.275 6.434 1.00 83.56 92 LEU A N 1
ATOM 708 C CA . LEU A 1 92 ? -7.335 5.098 5.979 1.00 83.56 92 LEU A CA 1
ATOM 709 C C . LEU A 1 92 ? -6.006 4.646 6.594 1.00 83.56 92 LEU A C 1
ATOM 711 O O . LEU A 1 92 ? -5.022 4.503 5.868 1.00 83.56 92 LEU A O 1
ATOM 715 N N . ALA A 1 93 ? -5.988 4.327 7.889 1.00 83.56 93 ALA A N 1
ATOM 716 C CA . ALA A 1 93 ? -4.813 3.797 8.573 1.00 83.56 93 ALA A CA 1
ATOM 717 C C . ALA A 1 93 ? -4.344 2.463 7.968 1.00 83.56 93 ALA A C 1
ATOM 719 O O . ALA A 1 93 ? -3.151 2.279 7.735 1.00 83.56 93 ALA A O 1
ATOM 720 N N . LYS A 1 94 ? -5.270 1.555 7.622 1.00 82.19 94 LYS A N 1
ATOM 721 C CA . LYS A 1 94 ? -4.928 0.302 6.923 1.00 82.19 94 LYS A CA 1
ATOM 722 C C . LYS A 1 94 ? -4.347 0.551 5.528 1.00 82.19 94 LYS A C 1
ATOM 724 O O . LYS A 1 94 ? -3.394 -0.115 5.131 1.00 82.19 94 LYS A O 1
ATOM 729 N N . SER A 1 95 ? -4.879 1.532 4.798 1.00 83.12 95 SER A N 1
ATOM 730 C CA . SER A 1 95 ? -4.371 1.904 3.470 1.00 83.12 95 SER A CA 1
ATOM 731 C C . SER A 1 95 ? -3.039 2.660 3.488 1.00 83.12 95 SER A C 1
ATOM 733 O O . SER A 1 95 ? -2.393 2.797 2.450 1.00 83.12 95 SER A O 1
ATOM 735 N N . LEU A 1 96 ? -2.605 3.130 4.661 1.00 80.94 96 LEU A N 1
ATOM 736 C CA . LEU A 1 96 ? -1.442 3.994 4.815 1.00 80.94 96 LEU A CA 1
ATOM 737 C C . LEU A 1 96 ? -0.148 3.332 4.319 1.00 80.94 96 LEU A C 1
ATOM 739 O O . LEU A 1 96 ? 0.658 3.951 3.626 1.00 80.94 96 LEU A O 1
ATOM 743 N N . SER A 1 97 ? -0.012 2.028 4.580 1.00 75.81 97 SER A N 1
ATOM 744 C CA . SER A 1 97 ? 1.097 1.210 4.075 1.00 75.81 97 SER A CA 1
ATOM 745 C C . SER A 1 97 ? 1.142 1.160 2.540 1.00 75.81 97 SER A C 1
ATOM 747 O O . SER A 1 97 ? 2.220 1.101 1.949 1.00 75.81 97 SER A O 1
ATOM 749 N N . THR A 1 98 ? -0.014 1.236 1.878 1.00 78.94 98 THR A N 1
ATOM 750 C CA . THR A 1 98 ? -0.120 1.208 0.415 1.00 78.94 98 THR A CA 1
ATOM 751 C C . THR A 1 98 ? 0.250 2.549 -0.221 1.00 78.94 98 THR A C 1
ATOM 753 O O . THR A 1 98 ? 0.765 2.540 -1.333 1.00 78.94 98 THR A O 1
ATOM 756 N N . TYR A 1 99 ? 0.072 3.690 0.458 1.00 76.75 99 TYR A N 1
ATOM 757 C CA . TYR A 1 99 ? 0.506 4.990 -0.083 1.00 76.75 99 TYR A CA 1
ATOM 758 C C . TYR A 1 99 ? 2.029 5.090 -0.236 1.00 76.75 99 TYR A C 1
ATOM 760 O O . TYR A 1 99 ? 2.508 5.688 -1.195 1.00 76.75 99 TYR A O 1
ATOM 768 N N . LEU A 1 100 ? 2.792 4.469 0.667 1.00 75.44 100 LEU A N 1
ATOM 769 C CA . LEU A 1 100 ? 4.257 4.437 0.592 1.00 75.44 100 LEU A CA 1
ATOM 770 C C . LEU A 1 100 ? 4.786 3.454 -0.455 1.00 75.44 100 LEU A C 1
ATOM 772 O O . LEU A 1 100 ? 5.838 3.679 -1.050 1.00 75.44 100 LEU A O 1
ATOM 776 N N . ASN A 1 101 ? 4.078 2.345 -0.663 1.00 79.62 101 ASN A N 1
ATOM 777 C CA . ASN A 1 101 ? 4.488 1.302 -1.594 1.00 79.62 101 ASN A CA 1
ATOM 778 C C . ASN A 1 101 ? 3.278 0.727 -2.350 1.00 79.62 101 ASN A C 1
ATOM 780 O O . ASN A 1 101 ? 2.855 -0.404 -2.080 1.00 79.62 101 ASN A O 1
ATOM 784 N N . PRO A 1 102 ? 2.718 1.480 -3.314 1.00 72.31 102 PRO A N 1
ATOM 785 C CA . PRO A 1 102 ? 1.546 1.028 -4.060 1.00 72.31 102 PRO A CA 1
ATOM 786 C C . PRO A 1 102 ? 1.890 -0.114 -5.023 1.00 72.31 102 PRO A C 1
ATOM 788 O O . PRO A 1 102 ? 1.030 -0.909 -5.388 1.00 72.31 102 PRO A O 1
ATOM 791 N N . VAL A 1 103 ? 3.156 -0.225 -5.426 1.00 74.50 103 VAL A N 1
ATOM 792 C CA . VAL A 1 103 ? 3.595 -1.112 -6.506 1.00 74.50 103 VAL A CA 1
ATOM 793 C C . VAL A 1 103 ? 3.713 -2.574 -6.061 1.00 74.50 103 VAL A C 1
ATOM 795 O O . VAL A 1 103 ? 3.481 -3.474 -6.868 1.00 74.50 103 VAL A O 1
ATOM 798 N N . ASN A 1 104 ? 4.024 -2.846 -4.792 1.00 76.75 104 ASN A N 1
ATOM 799 C CA . ASN A 1 104 ? 4.288 -4.210 -4.301 1.00 76.75 104 ASN A CA 1
ATOM 800 C C . ASN A 1 104 ? 3.146 -4.826 -3.479 1.00 76.75 104 ASN A C 1
ATOM 802 O O . ASN A 1 104 ? 3.274 -5.942 -2.968 1.00 76.75 104 ASN A O 1
ATOM 806 N N . LYS A 1 105 ? 2.023 -4.119 -3.345 1.00 78.88 105 LYS A N 1
ATOM 807 C CA . LYS A 1 105 ? 0.836 -4.596 -2.629 1.00 78.88 105 LYS A CA 1
ATOM 808 C C . LYS A 1 105 ? -0.247 -5.014 -3.612 1.00 78.88 105 LYS A C 1
ATOM 810 O O . LYS A 1 105 ? -0.287 -4.476 -4.712 1.00 78.88 105 LYS A O 1
ATOM 815 N N . ILE A 1 106 ? -1.069 -5.988 -3.220 1.00 82.88 106 ILE A N 1
ATOM 816 C CA . ILE A 1 106 ? -2.282 -6.405 -3.928 1.00 82.88 106 ILE A CA 1
ATOM 817 C C . ILE A 1 106 ? -3.467 -6.565 -2.992 1.00 82.88 106 ILE A C 1
ATOM 819 O O . ILE A 1 106 ? -3.334 -7.029 -1.862 1.00 82.88 106 ILE A O 1
ATOM 823 N N . CYS A 1 107 ? -4.633 -6.182 -3.505 1.00 81.12 107 CYS A N 1
ATOM 824 C CA . CYS A 1 107 ? -5.909 -6.317 -2.822 1.00 81.12 107 CYS A CA 1
ATOM 825 C C . CYS A 1 107 ? -6.476 -7.712 -3.098 1.00 81.12 107 CYS A C 1
ATOM 827 O O . CYS A 1 107 ? -6.803 -8.028 -4.246 1.00 81.12 107 CYS A O 1
ATOM 829 N N . VAL A 1 108 ? -6.567 -8.530 -2.054 1.00 82.31 108 VAL A N 1
ATOM 830 C CA . VAL A 1 108 ? -7.144 -9.880 -2.082 1.00 82.31 108 VAL A CA 1
ATOM 831 C C . VAL A 1 108 ? -8.228 -9.993 -1.010 1.00 82.31 108 VAL A C 1
ATOM 833 O O . VAL A 1 108 ? -8.259 -9.195 -0.073 1.00 82.31 108 VAL A O 1
ATOM 836 N N . SER A 1 109 ? -9.124 -10.968 -1.144 1.00 83.19 109 SER A N 1
ATOM 837 C CA . SER A 1 109 ? -10.156 -11.220 -0.131 1.00 83.19 109 SER A CA 1
ATOM 838 C C . SER A 1 109 ? -9.524 -11.624 1.208 1.00 83.19 109 SER A C 1
ATOM 840 O O . SER A 1 109 ? -8.475 -12.275 1.224 1.00 83.19 109 SER A O 1
ATOM 842 N N . SER A 1 110 ?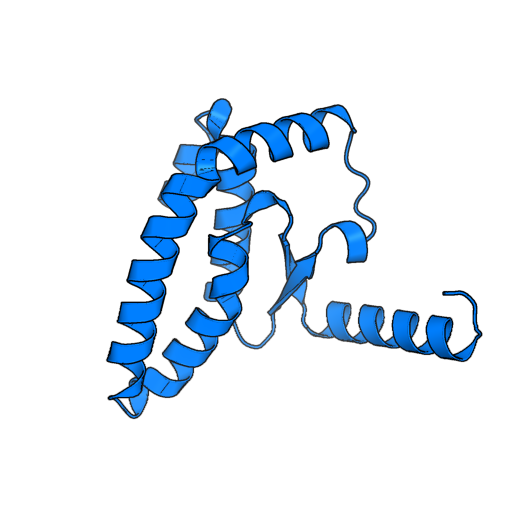 -10.151 -11.230 2.320 1.00 80.94 110 SER A N 1
ATOM 843 C CA . SER A 1 110 ? -9.735 -11.599 3.682 1.00 80.94 110 SER A CA 1
ATOM 844 C C . SER A 1 110 ? -9.516 -13.103 3.839 1.00 80.94 110 SER A C 1
ATOM 846 O O . SER A 1 110 ? -8.501 -13.511 4.392 1.00 80.94 110 SER A O 1
ATOM 848 N N . ASP A 1 111 ? -10.386 -13.913 3.241 1.00 84.19 111 ASP A N 1
ATOM 849 C CA . ASP A 1 111 ? -10.365 -15.373 3.369 1.00 84.19 111 ASP A CA 1
ATOM 850 C C . ASP A 1 111 ? -9.078 -15.973 2.779 1.00 84.19 111 ASP A C 1
ATOM 852 O O . ASP A 1 111 ? -8.501 -16.927 3.302 1.00 84.19 111 ASP A O 1
ATOM 856 N N . VAL A 1 112 ? -8.574 -15.363 1.701 1.00 82.94 112 VAL A N 1
ATOM 857 C CA . VAL A 1 112 ? -7.315 -15.761 1.058 1.00 82.94 112 VAL A CA 1
ATOM 858 C C . VAL A 1 112 ? -6.119 -15.388 1.935 1.00 82.94 112 VAL A C 1
ATOM 860 O O . VAL A 1 112 ? -5.142 -16.133 1.996 1.00 82.94 112 VAL A O 1
ATOM 863 N N . VAL A 1 113 ? -6.177 -14.249 2.632 1.00 83.44 113 VAL A N 1
ATOM 864 C CA . VAL A 1 113 ? -5.115 -13.834 3.563 1.00 83.44 113 VAL A CA 1
ATOM 865 C C . VAL A 1 113 ? -5.049 -14.761 4.768 1.00 83.44 113 VAL A C 1
ATOM 867 O O . VAL A 1 113 ? -3.951 -15.141 5.175 1.00 83.44 113 VAL A O 1
ATOM 870 N N . ASP A 1 114 ? -6.197 -15.164 5.302 1.00 84.94 114 ASP A N 1
ATOM 871 C CA . ASP A 1 114 ? -6.265 -16.069 6.446 1.00 84.94 114 ASP A CA 1
ATOM 872 C C . ASP A 1 114 ? -5.697 -17.450 6.102 1.00 84.94 114 ASP A C 1
ATOM 874 O O . ASP A 1 114 ? -4.911 -18.002 6.873 1.00 84.94 114 ASP A O 1
ATOM 878 N N . GLU A 1 115 ? -5.970 -17.963 4.900 1.00 85.62 115 GLU A N 1
ATOM 879 C CA . GLU A 1 115 ? -5.369 -19.212 4.424 1.00 85.62 115 GLU A CA 1
ATOM 880 C C . GLU A 1 115 ? -3.847 -19.091 4.218 1.00 85.62 115 GLU A C 1
ATOM 882 O O . GLU A 1 115 ? -3.097 -19.995 4.592 1.00 85.62 115 GLU A O 1
ATOM 887 N N . ILE A 1 116 ? -3.354 -17.966 3.685 1.00 85.44 116 ILE A N 1
ATOM 888 C CA . ILE A 1 116 ? -1.906 -17.710 3.567 1.00 85.44 116 ILE A CA 1
ATOM 889 C C . ILE A 1 116 ? -1.248 -17.679 4.951 1.00 85.44 116 ILE A C 1
ATOM 891 O O . ILE A 1 116 ? -0.178 -18.260 5.142 1.00 85.44 116 ILE A O 1
ATOM 895 N N . ASN A 1 117 ? -1.877 -17.018 5.923 1.00 85.75 117 ASN A N 1
ATOM 896 C CA . ASN A 1 117 ? -1.374 -16.946 7.292 1.00 85.75 117 ASN A CA 1
ATOM 897 C C . ASN A 1 117 ? -1.386 -18.322 7.964 1.00 85.75 117 ASN A C 1
ATOM 899 O O . ASN A 1 117 ? -0.411 -18.674 8.627 1.00 85.75 117 ASN A O 1
ATOM 903 N N . ARG A 1 118 ? -2.430 -19.129 7.739 1.00 87.25 118 ARG A N 1
ATOM 904 C CA . ARG A 1 118 ? -2.520 -20.506 8.238 1.00 87.25 118 ARG A CA 1
ATOM 905 C C . ARG A 1 118 ? -1.390 -21.376 7.693 1.00 87.25 118 ARG A C 1
ATOM 907 O O . ARG A 1 118 ? -0.727 -22.056 8.470 1.00 87.25 118 ARG A O 1
ATOM 914 N N . ARG A 1 119 ? -1.111 -21.299 6.388 1.00 85.81 119 ARG A N 1
ATOM 915 C CA . ARG A 1 119 ? -0.001 -22.030 5.752 1.00 85.81 119 ARG A CA 1
ATOM 916 C C . ARG A 1 119 ? 1.364 -21.593 6.277 1.00 85.81 119 ARG A C 1
ATOM 918 O O . ARG A 1 119 ? 2.212 -22.436 6.543 1.00 85.81 119 ARG A O 1
ATOM 925 N N . LYS A 1 120 ? 1.578 -20.288 6.473 1.00 84.94 120 LYS A N 1
ATOM 926 C CA . LYS A 1 120 ? 2.817 -19.766 7.077 1.00 84.94 120 LYS A CA 1
ATOM 927 C C . LYS A 1 120 ? 2.991 -20.225 8.523 1.00 84.94 120 LYS A C 1
ATOM 929 O O . LYS A 1 120 ? 4.096 -20.581 8.913 1.00 84.94 120 LYS A O 1
ATOM 934 N N . ALA A 1 121 ? 1.911 -20.231 9.302 1.00 85.44 121 ALA A N 1
ATOM 935 C CA . ALA A 1 121 ? 1.930 -20.730 10.670 1.00 85.44 121 ALA A CA 1
ATOM 936 C C . ALA A 1 121 ? 2.253 -22.231 10.711 1.00 85.44 121 ALA A C 1
ATOM 938 O O . ALA A 1 121 ? 3.069 -22.645 11.524 1.00 85.44 121 ALA A O 1
ATOM 939 N N . GLN A 1 122 ? 1.687 -23.032 9.802 1.00 86.81 122 GLN A N 1
ATOM 940 C CA . GLN A 1 122 ? 2.020 -24.454 9.663 1.00 86.81 122 GLN A CA 1
ATOM 941 C C . GLN A 1 122 ? 3.497 -24.666 9.308 1.00 86.81 122 GLN A C 1
ATOM 943 O O . GLN A 1 122 ? 4.178 -25.398 10.015 1.00 86.81 122 GLN A O 1
ATOM 948 N N . ALA A 1 123 ? 4.025 -23.953 8.308 1.00 84.19 123 ALA A N 1
ATOM 949 C CA . ALA A 1 123 ? 5.439 -24.047 7.929 1.00 84.19 123 ALA A CA 1
ATOM 950 C C . ALA A 1 123 ? 6.397 -23.664 9.076 1.00 84.19 123 ALA A C 1
ATOM 952 O O . ALA A 1 123 ? 7.440 -24.291 9.253 1.00 84.19 123 ALA A O 1
ATOM 953 N N . TYR A 1 124 ? 6.022 -22.668 9.891 1.00 83.62 124 TYR A N 1
ATOM 954 C CA . TYR A 1 124 ? 6.777 -22.288 11.087 1.00 83.62 124 TYR A CA 1
ATOM 955 C C . TYR A 1 124 ? 6.773 -23.393 12.153 1.00 83.62 124 TYR A C 1
ATOM 957 O O . TYR A 1 124 ? 7.806 -23.670 12.757 1.00 83.62 124 TYR A O 1
ATOM 965 N N . LEU A 1 125 ? 5.628 -24.047 12.375 1.00 85.56 125 LEU A N 1
ATOM 966 C CA . LEU A 1 125 ? 5.517 -25.176 13.306 1.00 85.56 125 LEU A CA 1
ATOM 967 C C . LEU A 1 125 ? 6.293 -26.411 12.822 1.00 85.56 125 LEU A C 1
ATOM 969 O O . LEU A 1 125 ? 6.792 -27.177 13.640 1.00 85.56 125 LEU A O 1
ATOM 973 N N . GLU A 1 126 ? 6.421 -26.584 11.508 1.00 84.69 126 GLU A N 1
ATOM 974 C CA . GLU A 1 126 ? 7.182 -27.666 10.872 1.00 84.69 126 GLU A CA 1
ATOM 975 C C . GLU A 1 126 ? 8.699 -27.399 10.818 1.00 84.69 126 GLU A C 1
ATOM 977 O O . GLU A 1 126 ? 9.456 -28.261 10.376 1.00 84.69 126 GLU A O 1
ATOM 982 N N . GLY A 1 127 ? 9.170 -26.233 11.280 1.00 75.19 127 GLY A N 1
ATOM 983 C CA . GLY A 1 127 ? 10.596 -25.889 11.331 1.00 75.19 127 GLY A CA 1
ATOM 984 C C . GLY A 1 127 ? 11.246 -25.601 9.970 1.00 75.19 127 GLY A C 1
ATOM 985 O O . GLY A 1 127 ? 12.466 -25.480 9.901 1.00 75.19 127 GLY A O 1
ATOM 986 N N . ASN A 1 128 ? 10.452 -25.466 8.902 1.00 62.38 128 ASN A N 1
ATOM 987 C CA . ASN A 1 128 ? 10.892 -25.147 7.537 1.00 62.38 128 ASN A CA 1
ATOM 988 C C . ASN A 1 128 ? 10.772 -23.633 7.261 1.00 62.38 128 ASN A C 1
ATOM 990 O O . ASN A 1 128 ? 10.053 -23.209 6.352 1.00 62.38 128 ASN A O 1
ATOM 994 N N . ALA A 1 129 ? 11.431 -22.818 8.091 1.00 55.97 129 ALA A N 1
ATOM 995 C CA . ALA A 1 129 ? 11.527 -21.365 7.912 1.00 55.97 129 ALA A CA 1
ATOM 996 C C . ALA A 1 129 ? 12.795 -20.970 7.145 1.00 55.97 129 ALA A C 1
ATOM 998 O O . ALA A 1 129 ? 13.879 -21.486 7.499 1.00 55.97 129 ALA A O 1
#

Foldseek 3Di:
DLVVLVVLCVVVLSNLVSVLVVQLVVCVVPVPFKAKDFPVLVPPDDDPVVVVSLVVSLVVCQVVLVVVLVVLVVVLVVLVVDPVSVVVSVSSVRCSVCSNPSRGIGIDTPVVVVVSVVVVVVCVVVVND

Mean predicted aligned error: 8.26 Å

Radius of gyration: 16.31 Å; Cα contacts (8 Å, |Δi|>4): 126; chains: 1; bounding box: 31×43×37 Å